Protein AF-A0A183JE15-F1 (afdb_monomer)

Foldseek 3Di:
DVVVVVCVVVVVVVVVVVVVVVVVVVVVVVVVVVVVVVVVCVVVVCVLVVVLCVVVVCQCVVDVPRDPDPVNSVVVSVVSVVVSVCVVVVVVVVVVVVVVVVVVVVVVVVVPDDDDDPVPDDDDDDPPDDDDDDQDFACPDPVDHTPDTD

Sequence (150 aa):
MNGIRVLKLYAWEPSFMREIGRIRDQEVKYLRKFTYLQSLSFLWHCTPFFVAISSFGVYILTSDKNILDAQKAFVSLSLFNILRFPLFMFPMIISNLAQCYVSIGRLTKFLAHTELDMESYSKEDTPGIAAVVERGVFGWDPDEEPTLTK

Secondary structure (DSSP, 8-state):
-THHHHHHHTT-HHHHHHHHHHHHHHHHHHHHHHHHHHHHTHHHHHHHHHHHHHHHHHHHHT-TT----HHHHHHHHHHHHHHHHHHHHHHHHHHHHHHHHHHHHHHHHHHTSPPP-TTSS-----TT-S---SS-EE-SSTTSPPSEE-

pLDDT: mean 88.16, std 6.75, range [51.62, 97.69]

Structure (mmCIF, N/CA/C/O backbone):
data_AF-A0A183JE15-F1
#
_entry.id   AF-A0A183JE15-F1
#
loop_
_atom_site.group_PDB
_atom_site.id
_atom_site.type_symbol
_atom_site.label_atom_id
_atom_site.label_alt_id
_atom_site.label_comp_id
_atom_site.label_asym_id
_atom_site.label_entity_id
_atom_site.label_seq_id
_atom_site.pdbx_PDB_ins_code
_atom_site.Cartn_x
_atom_site.Cartn_y
_atom_site.Cartn_z
_atom_site.occupancy
_atom_site.B_iso_or_equiv
_atom_site.auth_seq_id
_atom_site.auth_comp_id
_atom_site.auth_asym_id
_atom_site.auth_atom_id
_atom_site.pdbx_PDB_model_num
ATOM 1 N N . MET A 1 1 ? 9.977 15.188 -23.958 1.00 51.62 1 MET A N 1
ATOM 2 C CA . MET A 1 1 ? 9.728 16.537 -24.525 1.00 51.62 1 MET A CA 1
ATOM 3 C C . MET A 1 1 ? 9.653 16.575 -26.057 1.00 51.62 1 MET A C 1
ATOM 5 O O . MET A 1 1 ? 8.916 17.405 -26.565 1.00 51.62 1 MET A O 1
ATOM 9 N N . ASN A 1 2 ? 10.317 15.681 -26.808 1.00 72.88 2 ASN A N 1
ATOM 10 C CA . ASN A 1 2 ? 10.253 15.690 -28.285 1.00 72.88 2 ASN A CA 1
ATOM 11 C C . ASN A 1 2 ? 8.872 15.352 -28.888 1.00 72.88 2 ASN A C 1
ATOM 13 O O . ASN A 1 2 ? 8.546 15.850 -29.962 1.00 72.88 2 ASN A O 1
ATOM 17 N N . GLY A 1 3 ? 8.025 14.587 -28.190 1.00 80.44 3 GLY A N 1
ATOM 18 C CA . GLY A 1 3 ? 6.709 14.181 -28.707 1.00 80.44 3 GLY A CA 1
ATOM 19 C C . GLY A 1 3 ? 5.721 15.328 -28.967 1.00 80.44 3 GLY A C 1
ATOM 20 O O . GLY A 1 3 ? 4.889 15.216 -29.861 1.00 80.44 3 GLY A O 1
ATOM 21 N N . ILE A 1 4 ? 5.826 16.462 -28.257 1.00 84.75 4 ILE A N 1
ATOM 22 C CA . ILE A 1 4 ? 4.857 17.565 -28.401 1.00 84.75 4 ILE A CA 1
ATOM 23 C C . ILE A 1 4 ? 5.003 18.325 -29.725 1.00 84.75 4 ILE A C 1
ATOM 25 O O . ILE A 1 4 ? 4.015 18.812 -30.265 1.00 84.75 4 ILE A O 1
ATOM 29 N N . ARG A 1 5 ? 6.221 18.399 -30.283 1.00 83.81 5 ARG A N 1
ATOM 30 C CA . ARG A 1 5 ? 6.462 19.040 -31.587 1.00 83.81 5 ARG A CA 1
ATOM 31 C C . ARG A 1 5 ? 5.807 18.249 -32.717 1.00 83.81 5 ARG A C 1
ATOM 33 O O . ARG A 1 5 ? 5.169 18.843 -33.575 1.00 83.81 5 ARG A O 1
ATOM 40 N N . VAL A 1 6 ? 5.912 16.921 -32.664 1.00 85.69 6 VAL A N 1
ATOM 41 C CA . VAL A 1 6 ? 5.249 15.999 -33.600 1.00 85.69 6 VAL A CA 1
ATOM 42 C C . VAL A 1 6 ? 3.730 16.128 -33.483 1.00 85.69 6 VAL A C 1
ATOM 44 O O . VAL A 1 6 ? 3.052 16.293 -34.490 1.00 85.69 6 VAL A O 1
ATOM 47 N N . LEU A 1 7 ? 3.203 16.155 -32.255 1.00 86.44 7 LEU A N 1
ATOM 48 C CA . LEU A 1 7 ? 1.766 16.303 -32.005 1.00 86.44 7 LEU A CA 1
ATOM 49 C C . LEU A 1 7 ? 1.176 17.559 -32.663 1.00 86.44 7 LEU A C 1
ATOM 51 O O . LEU A 1 7 ? 0.108 17.492 -33.269 1.00 86.44 7 LEU A O 1
ATOM 55 N N . LYS A 1 8 ? 1.893 18.686 -32.548 1.00 86.88 8 LYS A N 1
ATOM 56 C CA . LYS A 1 8 ? 1.511 19.968 -33.152 1.00 86.88 8 LYS A CA 1
ATOM 57 C C . LYS A 1 8 ? 1.647 19.965 -34.669 1.00 86.88 8 LYS A C 1
ATOM 59 O O . LYS A 1 8 ? 0.757 20.463 -35.346 1.00 86.88 8 LYS A O 1
ATOM 64 N N . LEU A 1 9 ? 2.728 19.388 -35.199 1.00 88.06 9 LEU A N 1
ATOM 65 C CA . LEU A 1 9 ? 2.968 19.306 -36.644 1.00 88.06 9 LEU A CA 1
ATOM 66 C C . LEU A 1 9 ? 1.844 18.541 -37.363 1.00 88.06 9 LEU A C 1
ATOM 68 O O . LEU A 1 9 ? 1.429 18.937 -38.445 1.00 88.06 9 LEU A O 1
ATOM 72 N N . TYR A 1 10 ? 1.337 17.477 -36.735 1.00 87.00 10 TYR A N 1
ATOM 73 C CA . TYR A 1 10 ? 0.264 16.638 -37.277 1.00 87.00 10 TYR A CA 1
ATOM 74 C C . TYR A 1 10 ? -1.144 17.025 -36.790 1.00 87.00 10 TYR A C 1
ATOM 76 O O . TYR A 1 10 ? -2.105 16.326 -37.107 1.00 87.00 10 TYR A O 1
ATOM 84 N N . ALA A 1 11 ? -1.286 18.115 -36.019 1.00 87.31 11 ALA A N 1
ATOM 85 C CA . ALA A 1 11 ? -2.555 18.583 -35.444 1.00 87.31 11 ALA A CA 1
ATOM 86 C C . ALA A 1 11 ? -3.352 17.492 -34.687 1.00 87.31 11 ALA A C 1
ATOM 88 O O . ALA A 1 11 ? -4.583 17.488 -34.662 1.00 87.31 11 ALA A O 1
ATOM 89 N N . TRP A 1 12 ? -2.656 16.556 -34.034 1.00 92.62 12 TRP A N 1
ATOM 90 C CA . TRP A 1 12 ? -3.271 15.453 -33.278 1.00 92.62 12 TRP A CA 1
ATOM 91 C C . TRP A 1 12 ? -3.754 15.854 -31.877 1.00 92.62 12 TRP A C 1
ATOM 93 O O . TRP A 1 12 ? -4.280 15.019 -31.137 1.00 92.62 12 TRP A O 1
ATOM 103 N N . GLU A 1 13 ? -3.614 17.128 -31.508 1.00 90.56 13 GLU A N 1
ATOM 104 C CA . GLU A 1 13 ? -3.994 17.665 -30.198 1.00 90.56 13 GLU A CA 1
ATOM 105 C C . GLU A 1 13 ? -5.439 17.303 -29.794 1.00 90.56 13 GLU A C 1
ATOM 107 O O . GLU A 1 13 ? -5.616 16.819 -28.675 1.00 90.56 13 GLU A O 1
ATOM 112 N N . PRO A 1 14 ? -6.475 17.419 -30.657 1.00 91.88 14 PRO A N 1
ATOM 113 C CA . PRO A 1 14 ? -7.849 17.094 -30.265 1.00 91.88 14 PRO A CA 1
ATOM 114 C C . PRO A 1 14 ? -8.062 15.614 -29.928 1.00 91.88 14 PRO A C 1
ATOM 116 O O . PRO A 1 14 ? -8.790 15.288 -28.989 1.00 91.88 14 PRO A O 1
ATOM 119 N N . SER A 1 15 ? -7.412 14.710 -30.665 1.00 90.00 15 SER A N 1
ATOM 120 C CA . SER A 1 15 ? -7.503 13.266 -30.424 1.00 90.00 15 SER A CA 1
ATOM 121 C C . SER A 1 15 ? -6.839 12.883 -29.102 1.00 90.00 15 SER A C 1
ATOM 123 O O . SER A 1 15 ? -7.421 12.140 -28.314 1.00 90.00 15 SER A O 1
ATOM 125 N N . PHE A 1 16 ? -5.664 13.450 -28.813 1.00 90.25 16 PHE A N 1
ATOM 126 C CA . PHE A 1 16 ? -4.976 13.231 -27.539 1.00 90.25 16 PHE A CA 1
ATOM 127 C C . PHE A 1 16 ? -5.721 13.859 -26.359 1.00 90.25 16 PHE A C 1
ATOM 129 O O . PHE A 1 16 ? -5.830 13.229 -25.311 1.00 90.25 16 PHE A O 1
ATOM 136 N N . MET A 1 17 ? -6.293 15.056 -26.523 1.00 92.50 17 MET A N 1
ATOM 137 C CA . MET A 1 17 ? -7.128 15.678 -25.489 1.00 92.50 17 MET A CA 1
ATOM 138 C C . MET A 1 17 ? -8.345 14.815 -25.148 1.00 92.50 17 MET A C 1
ATOM 140 O O . MET A 1 17 ? -8.680 14.675 -23.973 1.00 92.50 17 MET A O 1
ATOM 144 N N . ARG A 1 18 ? -8.978 14.189 -26.148 1.00 95.00 18 ARG A N 1
ATOM 145 C CA . ARG A 1 18 ? -10.096 13.263 -25.923 1.00 95.00 18 ARG A CA 1
ATOM 146 C C . ARG A 1 18 ? -9.668 12.039 -25.118 1.00 95.00 18 ARG A C 1
ATOM 148 O O . ARG A 1 18 ? -10.368 11.653 -24.186 1.00 95.00 18 ARG A O 1
ATOM 155 N N . GLU A 1 19 ? -8.524 11.451 -25.451 1.00 94.00 19 GLU A N 1
ATOM 156 C CA . GLU A 1 19 ? -8.022 10.265 -24.753 1.00 94.00 19 GLU A CA 1
ATOM 157 C C . GLU A 1 19 ? -7.598 10.580 -23.312 1.00 94.00 19 GLU A C 1
ATOM 159 O O . GLU A 1 19 ? -7.959 9.860 -22.381 1.00 94.00 19 GLU A O 1
ATOM 164 N N . ILE A 1 20 ? -6.926 11.715 -23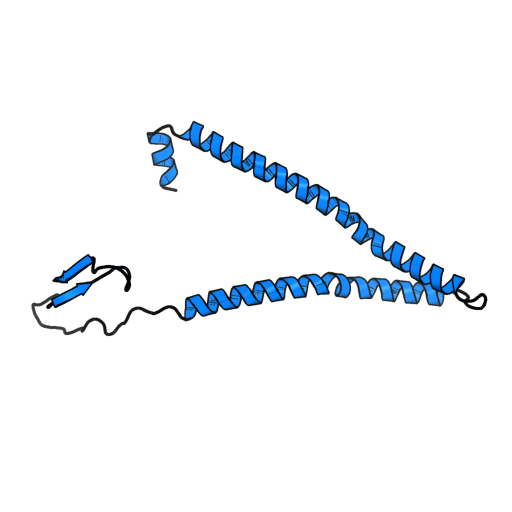.097 1.00 95.38 20 ILE A N 1
ATOM 165 C CA . ILE A 1 20 ? -6.605 12.216 -21.755 1.00 95.38 20 ILE A CA 1
ATOM 166 C C . ILE A 1 20 ? -7.891 12.475 -20.961 1.00 95.38 20 ILE A C 1
ATOM 168 O O . ILE A 1 20 ? -7.974 12.079 -19.801 1.00 95.38 20 ILE A O 1
ATOM 172 N N . GLY A 1 21 ? -8.908 13.087 -21.577 1.00 96.94 21 GLY A N 1
ATOM 173 C CA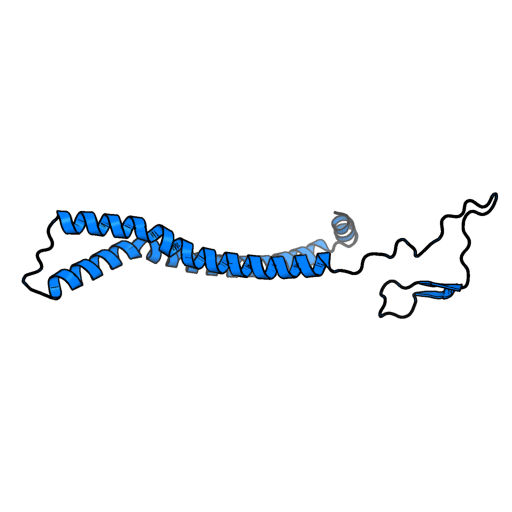 . GLY A 1 21 ? -10.215 13.306 -20.953 1.00 96.94 21 GLY A CA 1
ATOM 174 C C . GLY A 1 21 ? -10.880 11.998 -20.519 1.00 96.94 21 GLY A C 1
ATOM 175 O O . GLY A 1 21 ? -11.324 11.879 -19.379 1.00 96.94 21 GLY A O 1
ATOM 176 N N . ARG A 1 22 ? -10.847 10.969 -21.373 1.00 96.12 22 ARG A N 1
ATOM 177 C CA . ARG A 1 22 ? -11.364 9.630 -21.052 1.00 96.12 22 ARG A CA 1
ATOM 178 C C . ARG A 1 22 ? -10.665 9.021 -19.832 1.00 96.12 22 ARG A C 1
ATOM 180 O O . ARG A 1 22 ? -11.329 8.452 -18.965 1.00 96.12 22 ARG A O 1
ATOM 187 N N . ILE A 1 23 ? -9.338 9.132 -19.760 1.00 96.38 23 ILE A N 1
ATOM 188 C CA . ILE A 1 23 ? -8.545 8.650 -18.619 1.00 96.38 23 ILE A CA 1
ATOM 189 C C . ILE A 1 23 ? -8.875 9.464 -17.359 1.00 96.38 23 ILE A C 1
ATOM 191 O O . ILE A 1 23 ? -9.096 8.882 -16.298 1.00 96.38 23 ILE A O 1
ATOM 195 N N . ARG A 1 24 ? -8.993 10.791 -17.480 1.00 97.12 24 ARG A N 1
ATOM 196 C CA . ARG A 1 24 ? -9.350 11.705 -16.385 1.00 97.12 24 ARG A CA 1
ATOM 197 C C . ARG A 1 24 ? -10.713 11.368 -15.782 1.00 97.12 24 ARG A C 1
ATOM 199 O O . ARG A 1 24 ? -10.848 11.310 -14.563 1.00 97.12 24 ARG A O 1
ATOM 206 N N . ASP A 1 25 ? -11.711 11.084 -16.611 1.00 97.19 25 ASP A N 1
ATOM 207 C CA . ASP A 1 25 ? -13.044 10.702 -16.139 1.00 97.19 25 ASP A CA 1
ATOM 208 C C . ASP A 1 25 ? -13.021 9.380 -15.361 1.00 97.19 25 ASP A C 1
ATOM 210 O O . ASP A 1 25 ? -13.750 9.209 -14.380 1.00 97.19 25 ASP A O 1
ATOM 214 N N . GLN A 1 26 ? -12.179 8.430 -15.778 1.00 96.75 26 GLN A N 1
ATOM 215 C CA . GLN A 1 26 ? -11.966 7.188 -15.034 1.00 96.75 26 GLN A CA 1
ATOM 216 C C . GLN A 1 26 ? -11.260 7.460 -13.704 1.00 96.75 26 GLN A C 1
ATOM 218 O O . GLN A 1 26 ? -11.723 6.990 -12.666 1.00 96.75 26 GLN A O 1
ATOM 223 N N . GLU A 1 27 ? -10.202 8.268 -13.715 1.00 96.44 27 GLU A N 1
ATOM 224 C CA . GLU A 1 27 ? -9.467 8.687 -12.521 1.00 96.44 27 GLU A CA 1
ATOM 225 C C . GLU A 1 27 ? -10.405 9.319 -11.482 1.00 96.44 27 GLU A C 1
ATOM 227 O O . GLU A 1 27 ? -10.437 8.880 -10.334 1.00 96.44 27 GLU A O 1
ATOM 232 N N . VAL A 1 28 ? -11.249 10.275 -11.890 1.00 97.31 28 VAL A N 1
ATOM 233 C CA . VAL A 1 28 ? -12.215 10.946 -11.003 1.00 97.31 28 VAL A CA 1
ATOM 234 C C . VAL A 1 28 ? -13.226 9.956 -10.420 1.00 97.31 28 VAL A C 1
ATOM 236 O O . VAL A 1 28 ? -13.566 10.049 -9.239 1.00 97.31 28 VAL A O 1
ATOM 239 N N . LYS A 1 29 ? -13.687 8.967 -11.198 1.00 96.50 29 LYS A N 1
ATOM 240 C CA . LYS A 1 29 ? -14.566 7.901 -10.682 1.00 96.50 29 LYS A CA 1
ATOM 241 C C . LYS A 1 29 ? -13.877 7.083 -9.588 1.00 96.50 29 LYS A C 1
ATOM 243 O O . LYS A 1 29 ? -14.510 6.791 -8.571 1.00 96.50 29 LYS A O 1
ATOM 248 N N . TYR A 1 30 ? -12.607 6.720 -9.771 1.00 96.06 30 TYR A N 1
ATOM 249 C CA . TYR A 1 30 ? -11.838 5.993 -8.757 1.00 96.06 30 TYR A CA 1
ATOM 250 C C . TYR A 1 30 ? -11.548 6.852 -7.527 1.00 96.06 30 TYR A C 1
ATOM 252 O O . TYR A 1 30 ? -11.788 6.392 -6.413 1.00 96.06 30 TYR A O 1
ATOM 260 N N . LEU A 1 31 ? -11.132 8.106 -7.713 1.00 96.00 31 LEU A N 1
ATOM 261 C CA . LEU A 1 31 ? -10.931 9.078 -6.636 1.00 96.00 31 LEU A CA 1
ATOM 262 C C . LEU A 1 31 ? -12.198 9.249 -5.803 1.00 96.00 31 LEU A C 1
ATOM 264 O O . LEU A 1 31 ? -12.141 9.171 -4.582 1.00 96.00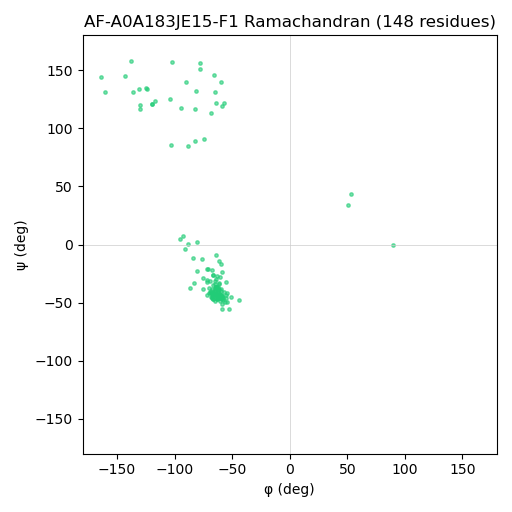 31 LEU A O 1
ATOM 268 N N . ARG A 1 32 ? -13.363 9.388 -6.443 1.00 95.38 32 ARG A N 1
ATOM 269 C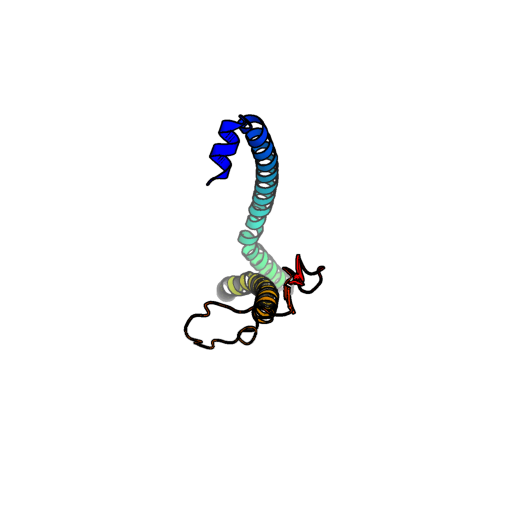 CA . ARG A 1 32 ? -14.638 9.522 -5.733 1.00 95.38 32 ARG A CA 1
ATOM 270 C C . ARG A 1 32 ? -14.960 8.281 -4.898 1.00 95.38 32 ARG A C 1
ATOM 272 O O . ARG A 1 32 ? -15.365 8.415 -3.746 1.00 95.38 32 ARG A O 1
ATOM 279 N N . LYS A 1 33 ? -14.755 7.076 -5.444 1.00 94.06 33 LYS A N 1
ATOM 280 C CA . LYS A 1 33 ? -14.898 5.820 -4.682 1.00 94.06 33 LYS A CA 1
ATOM 281 C C . LYS A 1 33 ? -13.925 5.763 -3.504 1.00 94.06 33 LYS A C 1
ATOM 283 O O . LYS A 1 33 ? -14.332 5.404 -2.405 1.00 94.06 33 LYS A O 1
ATOM 288 N N . PHE A 1 34 ? -12.671 6.150 -3.721 1.00 93.00 34 PHE A N 1
ATOM 289 C CA . PHE A 1 34 ? -11.664 6.225 -2.669 1.00 93.00 34 PHE A CA 1
ATOM 290 C C . PHE A 1 34 ? -12.075 7.202 -1.564 1.00 93.00 34 PHE A C 1
ATOM 292 O O . PHE A 1 34 ? -12.007 6.845 -0.394 1.00 93.00 34 PHE A O 1
ATOM 299 N N . THR A 1 35 ? -12.583 8.387 -1.909 1.00 92.88 35 THR A N 1
ATOM 300 C CA . THR A 1 35 ? -13.095 9.353 -0.929 1.00 92.88 35 THR A CA 1
ATOM 301 C C . THR A 1 35 ? -14.252 8.774 -0.118 1.00 92.88 35 THR A C 1
ATOM 303 O O . THR A 1 35 ? -14.243 8.913 1.099 1.00 92.88 35 THR A O 1
ATOM 306 N N . TYR A 1 36 ? -15.204 8.071 -0.746 1.00 93.81 36 TYR A N 1
ATOM 307 C CA . TYR A 1 36 ? -16.283 7.398 -0.010 1.00 93.81 36 TYR A CA 1
ATOM 308 C C . TYR A 1 36 ? -15.753 6.347 0.975 1.00 93.81 36 TYR A C 1
ATOM 310 O O . TYR A 1 36 ? -16.212 6.290 2.115 1.00 93.81 36 TYR A O 1
ATOM 318 N N . LEU A 1 37 ? -14.762 5.547 0.569 1.00 90.81 37 LEU A N 1
ATOM 319 C CA . LEU A 1 37 ? -14.109 4.586 1.463 1.00 90.81 37 LEU A CA 1
ATOM 320 C C . LEU A 1 37 ? -13.350 5.288 2.597 1.00 90.81 37 LEU A C 1
ATOM 322 O O . LEU A 1 37 ? -13.422 4.851 3.739 1.00 90.81 37 LEU A O 1
ATOM 326 N N . GLN A 1 38 ? -12.677 6.405 2.315 1.00 88.44 38 GLN A N 1
ATOM 327 C CA . GLN A 1 38 ? -12.009 7.214 3.337 1.00 88.44 38 GLN A CA 1
ATOM 328 C C . GLN A 1 38 ? -12.993 7.840 4.326 1.00 88.44 38 GLN A C 1
ATOM 330 O O . GLN A 1 38 ? -12.685 7.934 5.509 1.00 88.44 38 GLN A O 1
ATOM 335 N N . SER A 1 39 ? -14.195 8.224 3.891 1.00 89.81 39 SER A N 1
ATOM 336 C CA . SER A 1 39 ? -15.235 8.690 4.813 1.00 89.81 39 SER A CA 1
ATOM 337 C C . SER A 1 39 ? -15.638 7.606 5.819 1.00 89.81 39 SER A C 1
ATOM 339 O O . SER A 1 39 ? -15.908 7.924 6.975 1.00 89.81 39 SER A O 1
ATOM 341 N N . LEU A 1 40 ? -15.613 6.325 5.430 1.00 86.56 40 LEU A N 1
ATOM 342 C CA . LEU A 1 40 ? -15.868 5.207 6.346 1.00 86.56 40 LEU A CA 1
ATOM 343 C C . LEU A 1 40 ? -14.776 5.064 7.419 1.00 86.56 40 LEU A C 1
ATOM 345 O O . LEU A 1 40 ? -15.065 4.612 8.527 1.00 86.56 40 LEU A O 1
ATOM 349 N N . SER A 1 41 ? -13.549 5.520 7.147 1.00 83.31 41 SER A N 1
ATOM 350 C CA . SER A 1 41 ? -12.460 5.560 8.133 1.00 83.31 41 SER A CA 1
ATOM 351 C C . SER A 1 41 ? -12.794 6.417 9.360 1.00 83.31 41 SER A C 1
ATOM 353 O O . SER A 1 41 ? -12.166 6.243 10.402 1.00 83.31 41 SER A O 1
ATOM 355 N N . PHE A 1 42 ? -13.815 7.284 9.304 1.00 82.88 42 PHE A N 1
ATOM 356 C CA . PHE A 1 42 ? -14.334 7.979 10.487 1.00 82.88 42 PHE A CA 1
ATOM 357 C C . PHE A 1 42 ? -14.756 7.010 11.605 1.00 82.88 42 PHE A C 1
ATOM 359 O O . PHE A 1 42 ? -14.548 7.295 12.785 1.00 82.88 42 PHE A O 1
ATOM 366 N N . LEU A 1 43 ? -15.245 5.815 11.255 1.00 84.75 43 LEU A N 1
ATOM 367 C CA . LEU A 1 43 ? -15.562 4.766 12.230 1.00 84.75 43 LEU A CA 1
ATOM 368 C C . LEU A 1 43 ? -14.335 4.329 13.042 1.00 84.75 43 LEU A C 1
ATOM 370 O O . LEU A 1 43 ? -14.462 3.939 14.205 1.00 84.75 43 LEU A O 1
ATOM 374 N N . TRP A 1 44 ? -13.134 4.450 12.474 1.00 81.31 44 TRP A N 1
ATOM 375 C CA . TRP A 1 44 ? -11.889 4.169 13.182 1.00 81.31 44 TRP A CA 1
ATOM 376 C C . TRP A 1 44 ? -11.629 5.177 14.309 1.00 81.31 44 TRP A C 1
ATOM 378 O O . TRP A 1 44 ? -11.173 4.803 15.388 1.00 81.31 44 TRP A O 1
ATOM 388 N N . HIS A 1 45 ? -12.006 6.445 14.115 1.00 80.88 45 HIS A N 1
ATOM 389 C CA . HIS A 1 45 ? -11.945 7.462 15.169 1.00 80.88 45 HIS A CA 1
ATOM 390 C C . HIS A 1 45 ? -12.970 7.207 16.284 1.00 80.88 45 HIS A C 1
ATOM 392 O O . HIS A 1 45 ? -12.691 7.496 17.448 1.00 80.88 45 HIS A O 1
ATOM 398 N N . CYS A 1 46 ? -14.125 6.619 15.957 1.00 85.31 46 CYS A N 1
ATOM 399 C CA . CYS A 1 46 ? -15.149 6.248 16.939 1.00 85.31 46 CYS A CA 1
ATOM 400 C C . CYS A 1 46 ? -14.858 4.922 17.664 1.00 85.31 46 CYS A C 1
ATOM 402 O O . CYS A 1 46 ? -15.344 4.714 18.774 1.00 85.31 46 CYS A O 1
ATOM 404 N N . THR A 1 47 ? -14.055 4.036 17.069 1.00 85.50 47 THR A N 1
ATOM 405 C CA . THR A 1 47 ? -13.696 2.708 17.603 1.00 85.50 47 THR A CA 1
ATOM 406 C C . THR A 1 47 ? -13.347 2.701 19.096 1.00 85.50 47 THR A C 1
ATOM 408 O O . THR A 1 47 ? -13.912 1.885 19.819 1.00 85.50 47 THR A O 1
ATOM 411 N N . PRO A 1 48 ? -12.494 3.593 19.631 1.00 82.31 48 PRO A N 1
ATOM 412 C CA . PRO A 1 48 ? -12.186 3.561 21.058 1.00 82.31 48 PRO A CA 1
ATOM 413 C C . PRO A 1 48 ? -13.353 3.843 21.996 1.00 82.31 48 PRO A C 1
ATOM 415 O O . PRO A 1 48 ? -13.359 3.32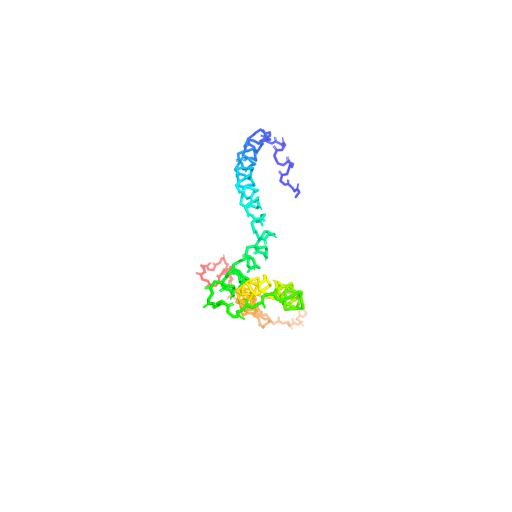7 23.111 1.00 82.31 48 PRO A O 1
ATOM 418 N N . PHE A 1 49 ? -14.327 4.643 21.563 1.00 85.44 49 PHE A N 1
ATOM 419 C CA . PHE A 1 49 ? -15.541 4.861 22.339 1.00 85.44 49 PHE A CA 1
ATOM 420 C C . PHE A 1 49 ? -16.357 3.573 22.398 1.00 85.44 49 PHE A C 1
ATOM 422 O O . PHE A 1 49 ? -16.759 3.160 23.481 1.00 85.44 49 PHE A O 1
ATOM 429 N N . PHE A 1 50 ? -16.515 2.887 21.262 1.00 89.19 50 PHE A N 1
ATOM 430 C CA . PHE A 1 50 ? -17.192 1.592 21.214 1.00 89.19 50 PHE A CA 1
ATOM 431 C C . PHE A 1 50 ? -16.487 0.536 22.067 1.00 89.19 50 PHE A C 1
ATOM 433 O O . PHE A 1 50 ? -17.152 -0.147 22.838 1.00 89.19 50 PHE A O 1
ATOM 440 N N . VAL A 1 51 ? -15.154 0.451 21.998 1.00 89.31 51 VAL A N 1
ATOM 441 C CA . VAL A 1 51 ? -14.350 -0.480 22.809 1.00 89.31 51 VAL A CA 1
ATOM 442 C C . VAL A 1 51 ? -14.492 -0.191 24.306 1.00 89.31 51 VAL A C 1
ATOM 444 O O . VAL A 1 51 ? -14.613 -1.122 25.103 1.00 89.31 51 VAL A O 1
ATOM 447 N N . ALA A 1 52 ? -14.498 1.083 24.709 1.00 88.62 52 ALA A N 1
ATOM 448 C CA . ALA A 1 52 ? -14.687 1.458 26.107 1.00 88.62 52 ALA A CA 1
ATOM 449 C C . ALA A 1 52 ? -16.104 1.114 26.594 1.00 88.62 52 ALA A C 1
ATOM 451 O O . ALA A 1 52 ? -16.250 0.486 27.641 1.00 88.62 52 ALA A O 1
ATOM 452 N N . ILE A 1 53 ? -17.135 1.456 25.811 1.00 90.56 53 ILE A N 1
ATOM 453 C CA . ILE A 1 53 ? -18.539 1.153 26.124 1.00 90.56 53 ILE A CA 1
ATOM 454 C C . ILE A 1 53 ? -18.752 -0.359 26.230 1.00 90.56 53 ILE A C 1
ATOM 456 O O . ILE A 1 53 ? -19.359 -0.815 27.194 1.00 90.56 53 ILE A O 1
ATOM 460 N N . SER A 1 54 ? -18.227 -1.149 25.288 1.00 92.50 54 SER A N 1
ATOM 461 C CA . SER A 1 54 ? -18.368 -2.606 25.323 1.00 92.50 54 SER A CA 1
ATOM 462 C C . SER A 1 54 ? -17.626 -3.219 26.508 1.00 92.50 54 SER A C 1
ATOM 464 O O . SER A 1 54 ? -18.182 -4.063 27.203 1.00 92.50 54 SER A O 1
ATOM 466 N N . SER A 1 55 ? -16.392 -2.782 26.780 1.00 90.50 55 SER A N 1
ATOM 467 C CA . SER A 1 55 ? -15.578 -3.334 27.871 1.00 90.50 55 SER A CA 1
ATOM 468 C C . SER A 1 55 ? -16.179 -3.019 29.238 1.00 90.50 55 SER A C 1
ATOM 470 O O . SER A 1 55 ? -16.325 -3.914 30.068 1.00 90.50 55 SER A O 1
ATOM 472 N N . PHE A 1 56 ? -16.572 -1.765 29.472 1.00 90.69 56 PHE A N 1
ATOM 473 C CA . PHE A 1 56 ? -17.217 -1.376 30.726 1.00 90.69 56 PHE A CA 1
ATOM 474 C C . PHE A 1 56 ? -18.627 -1.957 30.849 1.00 90.69 56 PHE A C 1
ATOM 476 O O . PHE A 1 56 ? -19.001 -2.398 31.933 1.00 90.69 56 PHE A O 1
ATOM 483 N N . GLY A 1 57 ? -19.378 -2.031 29.747 1.00 90.56 57 GLY A N 1
ATOM 484 C CA . GLY A 1 57 ? -20.692 -2.667 29.711 1.00 90.56 57 GLY A CA 1
ATOM 485 C C . GLY A 1 57 ? -20.624 -4.137 30.122 1.00 90.56 57 GLY A C 1
ATOM 486 O O . GLY A 1 57 ? -21.325 -4.548 31.041 1.00 90.56 57 GLY A O 1
ATOM 487 N N . VAL A 1 58 ? -19.721 -4.917 29.520 1.00 91.88 58 VAL A N 1
ATOM 488 C CA . VAL A 1 58 ? -19.508 -6.325 29.897 1.00 91.88 58 VAL A CA 1
ATOM 489 C C . VAL A 1 58 ? -19.022 -6.447 31.344 1.00 91.88 58 VAL A C 1
ATOM 491 O O . VAL A 1 58 ? -19.496 -7.320 32.070 1.00 91.88 58 VAL A O 1
ATOM 494 N N . TYR A 1 59 ? -18.122 -5.566 31.795 1.00 88.75 59 TYR A N 1
ATOM 495 C CA . TYR A 1 59 ? -17.605 -5.584 33.168 1.00 88.75 59 TYR A CA 1
ATOM 496 C C . TYR A 1 59 ? -18.717 -5.441 34.217 1.00 88.75 59 TYR A C 1
ATOM 498 O O . TYR A 1 59 ? -18.739 -6.209 35.180 1.00 88.75 59 TYR A O 1
ATOM 506 N N . ILE A 1 60 ? -19.650 -4.507 34.005 1.00 88.88 60 ILE A N 1
ATOM 507 C CA . ILE A 1 60 ? -20.781 -4.263 34.911 1.00 88.88 60 ILE A CA 1
ATOM 508 C C . ILE A 1 60 ? -21.810 -5.400 34.822 1.00 88.88 60 ILE A C 1
ATOM 510 O O . ILE A 1 60 ? -22.273 -5.883 35.848 1.00 88.88 60 ILE A O 1
ATOM 514 N N . LEU A 1 61 ? -22.140 -5.869 33.613 1.00 89.12 61 LEU A N 1
ATOM 515 C CA . LEU A 1 61 ? -23.187 -6.881 33.407 1.00 89.12 61 LEU A CA 1
ATOM 516 C C . LEU A 1 61 ? -22.798 -8.294 33.871 1.00 89.12 61 LEU A C 1
ATOM 518 O O . LEU A 1 61 ? -23.673 -9.126 34.087 1.00 89.12 61 LEU A O 1
ATOM 522 N N . THR A 1 62 ? -21.503 -8.595 34.006 1.00 89.62 62 THR A N 1
ATOM 523 C CA . THR A 1 62 ? -21.035 -9.951 34.354 1.00 89.62 62 THR A CA 1
ATOM 524 C C . THR A 1 62 ? -21.244 -10.298 35.833 1.00 89.62 62 THR A C 1
ATOM 526 O O . THR A 1 62 ? -21.374 -11.472 36.172 1.00 89.62 62 THR A O 1
ATOM 529 N N . SER A 1 63 ? -21.240 -9.318 36.740 1.00 83.38 63 SER A N 1
ATOM 530 C CA . SER A 1 63 ? -21.430 -9.571 38.172 1.00 83.38 63 SER A CA 1
ATOM 531 C C . SER A 1 63 ? -21.863 -8.308 38.899 1.00 83.38 63 SER A C 1
ATOM 533 O O . SER A 1 63 ? -21.180 -7.290 38.812 1.00 83.38 63 SER A O 1
ATOM 535 N N . ASP A 1 64 ? -22.912 -8.404 39.718 1.00 77.88 64 ASP A N 1
ATOM 536 C CA . ASP A 1 64 ? -23.419 -7.289 40.535 1.00 77.88 64 ASP A CA 1
ATOM 537 C C . ASP A 1 64 ? -22.388 -6.753 41.549 1.00 77.88 64 ASP A C 1
ATOM 539 O O . ASP A 1 64 ? -22.543 -5.668 42.105 1.00 77.88 64 ASP A O 1
ATOM 543 N N . LYS A 1 65 ? -21.300 -7.499 41.794 1.00 78.56 65 LYS A N 1
ATOM 544 C CA . LYS A 1 65 ? -20.182 -7.078 42.656 1.00 78.56 65 LYS A CA 1
ATOM 545 C C . LYS A 1 65 ? -19.145 -6.212 41.930 1.00 78.56 65 LYS A C 1
ATOM 547 O O . LYS A 1 65 ? -18.261 -5.647 42.578 1.00 78.56 65 LYS A O 1
ATOM 552 N N . ASN A 1 66 ? -19.209 -6.114 40.603 1.00 80.88 66 ASN A N 1
ATOM 553 C CA . ASN A 1 66 ? -18.250 -5.356 39.809 1.00 80.88 66 ASN A CA 1
ATOM 554 C C . ASN A 1 66 ? -18.604 -3.868 39.804 1.00 80.88 66 ASN A C 1
ATOM 556 O O . ASN A 1 66 ? -19.290 -3.365 38.918 1.00 80.88 66 ASN A O 1
ATOM 560 N N . ILE A 1 67 ? -18.077 -3.140 40.786 1.00 82.62 67 ILE A N 1
ATOM 561 C CA . ILE A 1 67 ? -18.206 -1.684 40.835 1.00 82.62 67 ILE A CA 1
ATOM 562 C C . ILE A 1 67 ? -17.138 -1.063 39.928 1.00 82.62 67 ILE A C 1
ATOM 564 O O . ILE A 1 67 ? -15.924 -1.215 40.155 1.00 82.62 67 ILE A O 1
ATOM 568 N N . LEU A 1 68 ? -17.608 -0.371 38.887 1.00 83.25 68 LEU A N 1
ATOM 569 C CA . LEU A 1 68 ? -16.783 0.468 38.027 1.00 83.25 68 LEU A CA 1
ATOM 570 C C . LEU A 1 68 ? -16.434 1.756 38.779 1.00 83.25 68 LEU A C 1
ATOM 572 O O . LEU A 1 68 ? -17.163 2.741 38.738 1.00 83.25 68 LEU A O 1
ATOM 576 N N . ASP A 1 69 ? -15.313 1.717 39.488 1.00 88.25 69 ASP A N 1
ATOM 577 C CA . ASP A 1 69 ? -14.753 2.891 40.149 1.00 88.25 69 ASP A CA 1
ATOM 578 C C . ASP A 1 69 ? -14.035 3.806 39.140 1.00 88.25 69 ASP A C 1
ATOM 580 O O . ASP A 1 69 ? -13.476 3.338 38.138 1.00 88.25 69 ASP A O 1
ATOM 584 N N . ALA A 1 70 ? -14.007 5.107 39.427 1.00 88.88 70 ALA A N 1
ATOM 585 C CA . ALA A 1 70 ? -13.370 6.124 38.600 1.00 88.88 70 ALA A CA 1
ATOM 586 C C . ALA A 1 70 ? -11.900 5.775 38.323 1.00 88.88 70 ALA A C 1
ATOM 588 O O . ALA A 1 70 ? -11.452 5.860 37.180 1.00 88.88 70 ALA A O 1
ATOM 589 N N . GLN A 1 71 ? -11.168 5.285 39.332 1.00 91.06 71 GLN A N 1
ATOM 590 C CA . GLN A 1 71 ? -9.778 4.855 39.167 1.00 91.06 71 GLN A CA 1
ATOM 591 C C . GLN A 1 71 ? -9.638 3.762 38.095 1.00 91.06 71 GLN A C 1
ATOM 593 O O . GLN A 1 71 ? -8.799 3.874 37.201 1.00 91.06 71 GLN A O 1
ATOM 598 N N . LYS A 1 72 ? -10.481 2.720 38.138 1.00 87.19 72 LYS A N 1
ATOM 599 C CA . LYS A 1 72 ? -10.446 1.622 37.157 1.00 87.19 72 LYS A CA 1
ATOM 600 C C . LYS A 1 72 ? -10.797 2.117 35.755 1.00 87.19 72 LYS A C 1
ATOM 602 O O . LYS A 1 72 ? -10.156 1.703 34.788 1.00 87.19 72 LYS A O 1
ATOM 607 N N . ALA A 1 73 ? -11.779 3.013 35.641 1.00 89.50 73 ALA A N 1
ATOM 608 C CA . ALA A 1 73 ? -12.200 3.580 34.365 1.00 89.50 73 ALA A CA 1
ATOM 609 C C . ALA A 1 73 ? -11.091 4.430 33.719 1.00 89.50 73 ALA A C 1
ATOM 611 O O . ALA A 1 73 ? -10.752 4.210 32.555 1.00 89.50 73 ALA A O 1
ATOM 612 N N . PHE A 1 74 ? -10.467 5.340 34.476 1.00 90.75 74 PHE A N 1
ATOM 613 C CA . PHE A 1 74 ? -9.392 6.200 33.968 1.00 90.75 74 PHE A CA 1
ATOM 614 C C . PHE A 1 74 ? -8.133 5.412 33.587 1.00 90.75 74 PHE A C 1
ATOM 616 O O . PHE A 1 74 ? -7.550 5.659 32.525 1.00 90.75 74 PHE A O 1
ATOM 623 N N . VAL A 1 75 ? -7.731 4.430 34.402 1.00 91.81 75 VAL A N 1
ATOM 624 C CA . VAL A 1 75 ? -6.582 3.563 34.090 1.00 91.81 75 VAL A CA 1
ATOM 625 C C . VAL A 1 75 ? -6.850 2.743 32.826 1.00 91.81 75 VAL A C 1
ATOM 627 O O . VAL A 1 75 ? -6.019 2.728 31.918 1.00 91.81 75 VAL A O 1
ATOM 630 N N . SER A 1 76 ? -8.029 2.126 32.708 1.00 91.31 76 SER A N 1
ATOM 631 C CA . SER A 1 76 ? -8.395 1.329 31.526 1.00 91.31 76 SER A CA 1
ATOM 632 C C . SER A 1 76 ? -8.453 2.176 30.253 1.00 91.31 76 SER A C 1
ATOM 634 O O . SER A 1 76 ? -7.931 1.774 29.215 1.00 91.31 76 SER A O 1
ATOM 636 N N . LEU A 1 77 ? -9.022 3.384 30.328 1.00 89.81 77 LEU A N 1
ATOM 637 C CA . LEU A 1 77 ? -9.070 4.308 29.193 1.00 89.81 77 LEU A CA 1
ATOM 638 C C . LEU A 1 77 ? -7.663 4.723 28.736 1.00 89.81 77 LEU A C 1
ATOM 640 O O . LEU A 1 77 ? -7.401 4.815 27.535 1.00 89.81 77 LEU A O 1
ATOM 644 N N . SER A 1 78 ? -6.748 4.925 29.686 1.00 91.31 78 SER A N 1
ATOM 645 C CA . SER A 1 78 ? -5.342 5.235 29.405 1.00 91.31 78 SER A CA 1
ATOM 646 C C . SER A 1 78 ? -4.645 4.077 28.686 1.00 91.31 78 SER A C 1
A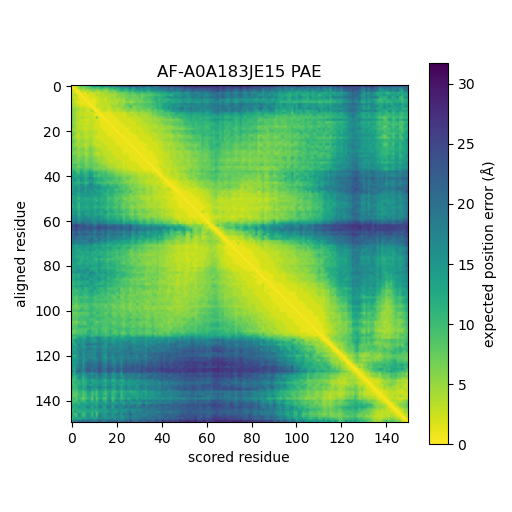TOM 648 O O . SER A 1 78 ? -3.971 4.294 27.679 1.00 91.31 78 SER A O 1
ATOM 650 N N . LEU A 1 79 ? -4.875 2.836 29.127 1.00 90.19 79 LEU A N 1
ATOM 651 C CA . LEU A 1 79 ? -4.359 1.638 28.458 1.00 90.19 79 LEU A CA 1
ATOM 652 C C . LEU A 1 79 ? -4.922 1.488 27.038 1.00 90.19 79 LEU A C 1
ATOM 654 O O . LEU A 1 79 ? -4.162 1.251 26.098 1.00 90.19 79 LEU A O 1
ATOM 658 N N . PHE A 1 80 ? -6.227 1.702 26.846 1.00 89.56 80 PHE A N 1
ATOM 659 C CA . PHE A 1 80 ? -6.837 1.682 25.515 1.00 89.56 80 PHE A CA 1
ATOM 660 C C . PHE A 1 80 ? -6.276 2.770 24.593 1.00 89.56 80 PHE A C 1
ATOM 662 O O . PHE A 1 80 ? -6.116 2.522 23.400 1.00 89.56 80 PHE A O 1
ATOM 669 N N . ASN A 1 81 ? -5.959 3.963 25.109 1.00 87.56 81 ASN A N 1
ATOM 670 C CA . ASN A 1 81 ? -5.307 5.020 24.328 1.00 87.56 81 ASN A CA 1
ATOM 671 C C . ASN A 1 81 ? -3.922 4.582 23.825 1.00 87.56 81 ASN A C 1
ATOM 673 O O . ASN A 1 81 ? -3.629 4.757 22.644 1.00 87.56 81 ASN A O 1
ATOM 677 N N . ILE A 1 82 ? -3.097 3.986 24.693 1.00 90.75 82 ILE A N 1
ATOM 678 C CA . ILE A 1 82 ? -1.737 3.545 24.342 1.00 90.75 82 ILE A CA 1
ATOM 679 C C . ILE A 1 82 ? -1.777 2.385 23.338 1.00 90.75 82 ILE A C 1
ATOM 681 O O . ILE A 1 82 ? -0.987 2.360 22.397 1.00 90.75 82 ILE A O 1
ATOM 685 N N . LEU A 1 83 ? -2.727 1.454 23.483 1.00 88.38 83 LEU A N 1
ATOM 686 C CA . LEU A 1 83 ? -2.838 0.270 22.625 1.00 88.38 83 LEU A CA 1
ATOM 687 C C . LEU A 1 83 ? -3.303 0.584 21.188 1.00 88.38 83 LEU A C 1
ATOM 689 O O . LEU A 1 83 ? -3.043 -0.194 20.271 1.00 88.38 83 LEU A O 1
ATOM 693 N N . ARG A 1 84 ? -3.950 1.732 20.946 1.00 85.44 84 ARG A N 1
ATOM 694 C CA . ARG A 1 84 ? -4.407 2.114 19.593 1.00 85.44 84 ARG A CA 1
ATOM 695 C C . ARG A 1 84 ? -3.277 2.212 18.586 1.00 85.44 84 ARG A C 1
ATOM 697 O O . ARG A 1 84 ? -3.431 1.751 17.459 1.00 85.44 84 ARG A O 1
ATOM 704 N N . PHE A 1 85 ? -2.170 2.835 18.982 1.00 86.81 85 PHE A N 1
ATOM 705 C CA . PHE A 1 85 ? -1.036 3.045 18.092 1.00 86.81 85 PHE A CA 1
ATOM 706 C C . PHE A 1 85 ? -0.469 1.719 17.553 1.00 86.81 85 PHE A C 1
ATOM 708 O O . PHE A 1 85 ? -0.457 1.551 16.332 1.00 86.81 85 PHE A O 1
ATOM 715 N N . PRO A 1 86 ? -0.077 0.740 18.396 1.00 89.06 86 PRO A N 1
ATOM 716 C CA . PRO A 1 86 ? 0.423 -0.536 17.901 1.00 89.06 86 PRO A CA 1
ATOM 717 C C . PRO A 1 86 ? -0.636 -1.324 17.119 1.00 89.06 86 PRO A C 1
ATOM 719 O O . PRO A 1 86 ? -0.287 -1.913 16.101 1.00 89.06 86 PRO A O 1
ATOM 722 N N . LEU A 1 87 ? -1.921 -1.288 17.505 1.00 88.94 87 LEU A N 1
ATOM 723 C CA . LEU A 1 87 ? -2.989 -1.956 16.744 1.00 88.94 87 LEU A CA 1
ATOM 724 C C . LEU A 1 87 ? -3.174 -1.378 15.336 1.00 88.94 87 LEU A C 1
ATOM 726 O O . LEU A 1 87 ? -3.434 -2.130 14.400 1.00 88.94 87 LEU A O 1
ATOM 730 N N . PHE A 1 88 ? -3.027 -0.062 15.169 1.00 85.88 88 PHE A N 1
ATOM 731 C CA . PHE A 1 88 ? -3.096 0.578 13.855 1.00 85.88 88 PHE A CA 1
ATOM 732 C C . PHE A 1 88 ? -1.828 0.343 13.025 1.00 85.88 88 PHE A C 1
ATOM 734 O O . PHE A 1 88 ? -1.897 0.123 11.816 1.00 85.88 88 PHE A O 1
ATOM 741 N N . MET A 1 89 ? -0.663 0.362 13.672 1.00 91.38 89 MET A N 1
ATOM 742 C CA . MET A 1 89 ? 0.628 0.179 13.013 1.00 91.38 89 MET A CA 1
ATOM 743 C C . MET A 1 89 ? 0.855 -1.272 12.563 1.00 91.38 89 MET A C 1
ATOM 745 O O . MET A 1 89 ? 1.474 -1.507 11.529 1.00 91.38 89 MET A O 1
ATOM 749 N N . PHE A 1 90 ? 0.330 -2.250 13.299 1.00 92.31 90 PHE A N 1
ATOM 750 C CA . PHE A 1 90 ? 0.512 -3.675 13.021 1.00 92.31 90 PHE A CA 1
ATOM 751 C C . PHE A 1 90 ? 0.143 -4.101 11.580 1.00 92.31 90 PHE A C 1
ATOM 753 O O . PHE A 1 90 ? 1.016 -4.623 10.880 1.00 92.31 90 PHE A O 1
ATOM 760 N N . PRO A 1 91 ? -1.078 -3.846 11.063 1.00 90.75 91 PRO A N 1
ATOM 761 C CA . PRO A 1 91 ? -1.426 -4.196 9.682 1.00 90.75 91 PRO A CA 1
ATOM 762 C C . PRO A 1 91 ? -0.608 -3.415 8.641 1.00 90.75 91 PRO A C 1
ATOM 764 O O . PRO A 1 91 ? -0.299 -3.939 7.565 1.00 90.75 91 PRO A O 1
ATOM 767 N N . MET A 1 92 ? -0.215 -2.178 8.960 1.00 92.81 92 MET A N 1
ATOM 768 C CA . MET A 1 92 ? 0.643 -1.369 8.094 1.00 92.81 92 MET A CA 1
ATOM 769 C C . MET A 1 92 ? 2.036 -1.997 7.960 1.00 92.81 92 MET A C 1
ATOM 771 O O . MET A 1 92 ? 2.560 -2.086 6.851 1.00 92.81 92 MET A O 1
ATOM 775 N N . ILE A 1 93 ? 2.622 -2.484 9.058 1.00 96.31 93 ILE A N 1
ATOM 776 C CA . ILE A 1 93 ? 3.918 -3.176 9.040 1.00 96.31 93 ILE A CA 1
ATOM 777 C C . ILE A 1 93 ? 3.847 -4.440 8.183 1.00 96.31 93 ILE A C 1
ATOM 779 O O . ILE A 1 93 ? 4.735 -4.652 7.363 1.00 96.31 93 ILE A O 1
ATOM 783 N N . ILE A 1 94 ? 2.787 -5.243 8.311 1.00 96.25 94 ILE A N 1
ATOM 784 C CA . ILE A 1 94 ? 2.603 -6.452 7.488 1.00 96.25 94 ILE A CA 1
ATOM 785 C C . ILE A 1 94 ? 2.587 -6.096 5.996 1.00 96.25 94 ILE A C 1
ATOM 787 O O . ILE A 1 94 ? 3.275 -6.726 5.192 1.00 96.25 94 ILE A O 1
ATOM 791 N N . SER A 1 95 ? 1.846 -5.049 5.628 1.00 95.25 95 SER A N 1
ATOM 792 C CA . SER A 1 95 ? 1.768 -4.580 4.240 1.00 95.25 95 SER A CA 1
ATOM 793 C C . SER A 1 95 ? 3.125 -4.086 3.726 1.00 95.25 95 SER A C 1
ATOM 795 O O . SER A 1 95 ? 3.540 -4.449 2.626 1.00 95.25 95 SER A O 1
ATOM 797 N N . ASN A 1 96 ? 3.848 -3.308 4.537 1.00 96.44 96 ASN A N 1
ATOM 798 C CA . ASN A 1 96 ? 5.196 -2.840 4.208 1.00 96.44 96 ASN A CA 1
ATOM 799 C C . ASN A 1 96 ? 6.185 -3.997 4.058 1.00 96.44 96 ASN A C 1
ATOM 801 O O . ASN A 1 96 ? 7.015 -3.977 3.153 1.00 96.44 96 ASN A O 1
ATOM 805 N N . LEU A 1 97 ? 6.086 -5.026 4.900 1.00 97.50 97 LEU A N 1
ATOM 806 C CA . LEU A 1 97 ? 6.939 -6.204 4.810 1.00 97.50 97 LEU A CA 1
ATOM 807 C C . LEU A 1 97 ? 6.692 -6.965 3.502 1.00 97.50 97 LEU A C 1
ATOM 809 O O . LEU A 1 97 ? 7.649 -7.331 2.823 1.00 97.50 97 LEU A O 1
ATOM 813 N N . ALA A 1 98 ? 5.429 -7.132 3.102 1.00 97.38 98 ALA A N 1
ATOM 814 C CA . ALA A 1 98 ? 5.079 -7.741 1.821 1.00 97.38 98 ALA A CA 1
ATOM 815 C C . ALA A 1 98 ? 5.625 -6.931 0.628 1.00 97.38 98 ALA A C 1
ATOM 817 O O . ALA A 1 98 ? 6.211 -7.495 -0.297 1.00 97.38 98 ALA A O 1
ATOM 818 N N . GLN A 1 99 ? 5.494 -5.601 0.660 1.00 96.31 99 GLN A N 1
ATOM 819 C CA . GLN A 1 99 ? 6.057 -4.724 -0.375 1.00 96.31 99 GLN A CA 1
ATOM 820 C C . GLN A 1 99 ? 7.589 -4.769 -0.411 1.00 96.31 99 GLN A C 1
ATOM 822 O O . GLN A 1 99 ? 8.181 -4.792 -1.494 1.00 96.31 99 GLN A O 1
ATOM 827 N N . CYS A 1 100 ? 8.232 -4.803 0.756 1.00 97.56 100 CYS A N 1
ATOM 828 C CA . CYS A 1 100 ? 9.678 -4.933 0.891 1.00 97.56 100 CYS A CA 1
ATOM 829 C C . CYS A 1 100 ? 10.157 -6.260 0.294 1.00 97.56 100 CYS A C 1
ATOM 831 O O . CYS A 1 100 ? 11.060 -6.262 -0.537 1.00 97.56 100 CYS A O 1
ATOM 833 N N . TYR A 1 101 ? 9.480 -7.364 0.611 1.00 97.62 101 TYR A N 1
ATOM 834 C CA . TYR A 1 101 ? 9.787 -8.691 0.081 1.00 97.62 101 TYR A CA 1
ATOM 835 C C . TYR A 1 101 ? 9.761 -8.732 -1.455 1.00 97.62 101 TYR A C 1
ATOM 837 O O . TYR A 1 101 ? 10.730 -9.152 -2.088 1.00 97.62 101 TYR A O 1
ATOM 845 N N . VAL A 1 102 ? 8.699 -8.210 -2.079 1.00 97.31 102 VAL A N 1
ATOM 846 C CA . VAL A 1 102 ? 8.603 -8.131 -3.551 1.00 97.31 102 VAL A CA 1
ATOM 847 C C . VAL A 1 102 ? 9.674 -7.203 -4.138 1.00 97.31 102 VAL A C 1
ATOM 849 O O . VAL A 1 102 ? 10.214 -7.456 -5.216 1.00 97.31 102 VAL A O 1
ATOM 852 N N . SER A 1 103 ? 10.000 -6.113 -3.445 1.00 97.69 103 SER A N 1
ATOM 853 C CA . SER A 1 103 ? 11.020 -5.159 -3.893 1.00 97.69 103 SER A CA 1
ATOM 854 C C . SER A 1 103 ? 12.425 -5.746 -3.838 1.00 97.69 103 SER A C 1
ATOM 856 O O . SER A 1 103 ? 13.169 -5.590 -4.803 1.00 97.69 103 SER A O 1
ATOM 858 N N . ILE A 1 104 ? 12.749 -6.493 -2.781 1.00 97.31 104 ILE A N 1
ATOM 859 C CA . ILE A 1 104 ? 13.995 -7.256 -2.677 1.00 97.31 104 ILE A CA 1
ATOM 860 C C . ILE A 1 104 ? 14.072 -8.280 -3.809 1.00 97.31 104 ILE A C 1
ATOM 862 O O . ILE A 1 104 ? 15.087 -8.326 -4.488 1.00 97.31 104 ILE A O 1
ATOM 866 N N . GLY A 1 105 ? 12.995 -9.017 -4.103 1.00 95.62 105 GLY A N 1
ATOM 867 C CA . GLY A 1 105 ? 12.987 -9.968 -5.221 1.00 95.62 105 GLY A CA 1
ATOM 868 C C . GLY A 1 105 ? 13.324 -9.324 -6.573 1.00 95.62 105 GLY A C 1
ATOM 869 O O . GLY A 1 105 ? 14.105 -9.870 -7.351 1.00 95.62 105 GLY A O 1
ATOM 870 N N . ARG A 1 106 ? 12.795 -8.123 -6.842 1.00 95.75 106 ARG A N 1
ATOM 871 C CA . ARG A 1 106 ? 13.135 -7.352 -8.052 1.00 95.75 106 ARG A CA 1
ATOM 872 C C . ARG A 1 106 ? 14.589 -6.892 -8.057 1.00 95.75 106 ARG A C 1
ATOM 874 O O . ARG A 1 106 ? 15.239 -6.990 -9.093 1.00 95.75 106 ARG A O 1
ATOM 881 N N . LEU A 1 107 ? 15.087 -6.416 -6.917 1.00 96.62 107 LEU A N 1
ATOM 882 C CA . LEU A 1 107 ? 16.475 -5.986 -6.772 1.00 96.62 107 LEU A CA 1
ATOM 883 C C . LEU A 1 107 ? 17.439 -7.156 -6.984 1.00 96.62 107 LEU A C 1
ATOM 885 O O . LEU A 1 107 ? 18.380 -7.030 -7.755 1.00 96.62 107 LEU A O 1
ATOM 889 N N . THR A 1 108 ? 17.172 -8.306 -6.367 1.00 95.50 108 THR A N 1
ATOM 890 C CA . THR A 1 108 ? 17.956 -9.527 -6.565 1.00 95.50 108 THR A CA 1
ATOM 891 C C . THR A 1 108 ? 17.941 -9.951 -8.024 1.00 95.50 108 THR A C 1
ATOM 893 O O . THR A 1 108 ? 18.998 -10.240 -8.569 1.00 95.50 108 THR A O 1
ATOM 896 N N . LYS A 1 109 ? 16.774 -9.930 -8.686 1.00 93.94 109 LYS A N 1
ATOM 897 C CA . LYS A 1 109 ? 16.698 -10.235 -10.118 1.00 93.94 109 LYS A CA 1
ATOM 898 C C . LYS A 1 109 ? 17.569 -9.278 -10.929 1.00 93.94 109 LYS A C 1
ATOM 900 O O . LYS A 1 109 ? 18.311 -9.744 -11.777 1.00 93.94 109 LYS A O 1
ATOM 905 N N . PHE A 1 110 ? 17.495 -7.972 -10.675 1.00 93.25 110 PHE A N 1
ATOM 906 C CA . PHE A 1 110 ? 18.308 -6.966 -11.365 1.00 93.25 110 PHE A CA 1
ATOM 907 C C . PHE A 1 110 ? 19.812 -7.191 -11.155 1.00 93.25 110 PHE A C 1
ATOM 909 O O . PHE A 1 110 ? 20.549 -7.247 -12.128 1.00 93.25 110 PHE A O 1
ATOM 916 N N . LEU A 1 111 ? 20.246 -7.394 -9.909 1.00 92.75 111 LEU A N 1
ATOM 917 C CA . LEU A 1 111 ? 21.655 -7.631 -9.570 1.00 92.75 111 LEU A CA 1
ATOM 918 C C . LEU A 1 111 ? 22.189 -8.975 -10.087 1.00 92.75 111 LEU A C 1
ATOM 920 O O . LEU A 1 111 ? 23.393 -9.134 -10.218 1.00 92.75 111 LEU A O 1
ATOM 924 N N . ALA A 1 112 ? 21.307 -9.937 -10.358 1.00 91.88 112 ALA A N 1
ATOM 925 C CA . ALA A 1 112 ? 21.652 -11.227 -10.946 1.00 91.88 112 ALA A CA 1
ATOM 926 C C . ALA A 1 112 ? 21.546 -11.245 -12.483 1.00 91.88 112 ALA A C 1
ATOM 928 O O . ALA A 1 112 ? 21.621 -12.324 -13.071 1.00 91.88 112 ALA A O 1
ATOM 929 N N . HIS A 1 113 ? 21.314 -10.102 -13.145 1.00 87.94 113 HIS A N 1
ATOM 930 C CA . HIS A 1 113 ? 21.375 -10.064 -14.607 1.00 87.94 113 HIS A CA 1
ATOM 931 C C . HIS A 1 113 ? 22.798 -10.337 -15.086 1.00 87.94 113 HIS A C 1
ATOM 933 O O . HIS A 1 113 ? 23.769 -9.928 -14.455 1.00 87.94 113 HIS A O 1
ATOM 939 N N . THR A 1 114 ? 22.893 -11.011 -16.228 1.00 82.69 114 THR A N 1
ATOM 940 C CA . THR A 1 114 ? 24.156 -11.233 -16.923 1.00 82.69 114 THR A CA 1
ATOM 941 C C . THR A 1 114 ? 24.782 -9.887 -17.269 1.00 82.69 114 THR A C 1
ATOM 943 O O . THR A 1 114 ? 24.182 -9.080 -17.981 1.00 82.69 114 THR A O 1
ATOM 946 N N . GLU A 1 115 ? 25.977 -9.638 -16.742 1.00 81.25 115 GLU A N 1
ATOM 947 C CA . GLU A 1 115 ? 26.777 -8.488 -17.142 1.00 81.25 115 GLU A CA 1
ATOM 948 C C . GLU A 1 115 ? 27.459 -8.759 -18.487 1.00 81.25 115 GLU A C 1
ATOM 950 O O . GLU A 1 115 ? 27.654 -9.908 -18.889 1.00 81.25 115 GLU A O 1
ATOM 955 N N . LEU A 1 116 ? 27.799 -7.687 -19.202 1.00 78.62 116 LEU A N 1
ATOM 956 C CA . LEU A 1 116 ? 28.554 -7.798 -20.445 1.00 78.62 116 LEU A CA 1
ATOM 957 C C . LEU A 1 116 ? 29.942 -8.359 -20.144 1.00 78.62 116 LEU A C 1
ATOM 959 O O . LEU A 1 116 ? 30.640 -7.858 -19.262 1.00 78.62 116 LEU A O 1
ATOM 963 N N . ASP A 1 117 ? 30.343 -9.373 -20.904 1.00 78.88 117 ASP A N 1
ATOM 964 C CA . ASP A 1 117 ? 31.668 -9.958 -20.773 1.00 78.88 117 ASP A CA 1
ATOM 965 C C . ASP A 1 117 ? 32.737 -8.957 -21.235 1.00 78.88 117 ASP A C 1
ATOM 967 O O . ASP A 1 117 ? 32.821 -8.586 -22.411 1.00 78.88 117 ASP A O 1
ATOM 971 N N . MET A 1 118 ? 33.549 -8.494 -20.287 1.00 73.38 118 MET A N 1
ATOM 972 C CA . MET A 1 118 ? 34.620 -7.528 -20.529 1.00 73.38 118 MET A CA 1
ATOM 973 C C . MET A 1 118 ? 35.838 -8.170 -21.208 1.00 73.38 118 MET A C 1
ATOM 975 O O . MET A 1 118 ? 36.690 -7.437 -21.706 1.00 73.38 118 MET A O 1
ATOM 979 N N . GLU A 1 119 ? 35.904 -9.505 -21.272 1.00 76.94 119 GLU A N 1
ATOM 980 C CA . GLU A 1 119 ? 36.934 -10.253 -22.007 1.00 76.94 119 GLU A CA 1
ATOM 981 C C . GLU A 1 119 ? 36.553 -10.505 -23.478 1.00 76.94 119 GLU A C 1
ATOM 983 O O . GLU A 1 119 ? 37.340 -11.063 -24.241 1.00 76.94 119 GLU A O 1
ATOM 988 N N . SER A 1 120 ? 35.382 -10.031 -23.921 1.00 76.81 120 SER A N 1
ATOM 989 C CA . SER A 1 120 ? 34.891 -10.200 -25.299 1.00 76.81 120 SER A CA 1
ATOM 990 C C . SER A 1 120 ? 35.740 -9.517 -26.385 1.00 76.81 120 SER A C 1
ATOM 992 O O . SER A 1 120 ? 35.514 -9.747 -27.574 1.00 76.81 120 SER A O 1
ATOM 994 N N . TYR A 1 121 ? 36.723 -8.689 -26.015 1.00 79.44 121 TYR A N 1
ATOM 995 C CA . TYR A 1 121 ? 37.680 -8.091 -26.944 1.00 79.44 121 TYR A CA 1
ATOM 996 C C . TYR A 1 121 ? 39.086 -7.996 -26.333 1.00 79.44 121 TYR A C 1
ATOM 998 O O . TYR A 1 121 ? 39.254 -7.701 -25.151 1.00 79.44 121 TYR A O 1
ATOM 1006 N N . SER A 1 122 ? 40.114 -8.182 -27.167 1.00 79.44 122 SER A N 1
ATOM 1007 C CA . SER A 1 122 ? 41.511 -7.935 -26.792 1.00 79.44 122 SER A CA 1
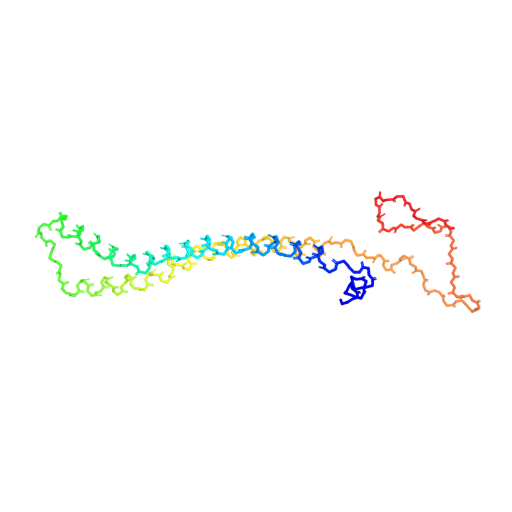ATOM 1008 C C . SER A 1 122 ? 41.903 -6.487 -27.100 1.00 79.44 122 SER A C 1
ATOM 1010 O O . SER A 1 122 ? 41.527 -5.934 -28.137 1.00 79.44 122 SER A O 1
ATOM 1012 N N . LYS A 1 123 ? 42.671 -5.860 -26.204 1.00 78.38 123 LYS A N 1
ATOM 1013 C CA . LYS A 1 123 ? 43.299 -4.548 -26.419 1.00 78.38 123 LYS A CA 1
ATOM 1014 C C . LYS A 1 123 ? 44.782 -4.752 -26.714 1.00 78.38 123 LYS A C 1
ATOM 1016 O O . LYS A 1 123 ? 45.616 -4.678 -25.817 1.00 78.38 123 LYS A O 1
ATOM 1021 N N . GLU A 1 124 ? 45.097 -4.999 -27.979 1.00 81.38 124 GLU A N 1
ATOM 1022 C CA . GLU A 1 124 ? 46.473 -5.057 -28.476 1.00 81.38 124 GLU A CA 1
ATOM 1023 C C . GLU A 1 124 ? 46.799 -3.786 -29.258 1.00 81.38 124 GLU A C 1
ATOM 1025 O O . GLU A 1 124 ? 46.092 -3.422 -30.198 1.00 81.38 124 GLU A O 1
ATOM 1030 N N . ASP A 1 125 ? 47.874 -3.100 -28.869 1.00 78.81 125 ASP A N 1
ATOM 1031 C CA . ASP A 1 125 ? 48.325 -1.881 -29.540 1.00 78.81 125 ASP A CA 1
ATOM 1032 C C . ASP A 1 125 ? 49.278 -2.256 -30.683 1.00 78.81 125 ASP A C 1
ATOM 1034 O O . ASP A 1 125 ? 50.496 -2.352 -30.511 1.00 78.81 125 ASP A O 1
ATOM 1038 N N . THR A 1 126 ? 48.700 -2.566 -31.846 1.00 80.62 126 THR A N 1
ATOM 1039 C CA . THR A 1 126 ? 49.464 -2.900 -33.054 1.00 80.62 126 THR A CA 1
ATOM 1040 C C . THR A 1 126 ? 49.639 -1.642 -33.913 1.00 80.62 126 THR A C 1
ATOM 1042 O O . THR A 1 126 ? 48.645 -1.101 -34.407 1.00 80.62 126 THR A O 1
ATOM 1045 N N . PRO A 1 127 ? 50.878 -1.164 -34.152 1.00 79.06 127 PRO A N 1
ATOM 1046 C CA . PRO A 1 127 ? 51.111 0.059 -34.916 1.00 79.06 127 PRO A CA 1
ATOM 1047 C C . PRO A 1 127 ? 50.489 -0.009 -36.317 1.00 79.06 127 PRO A C 1
ATOM 1049 O O . PRO A 1 127 ? 50.826 -0.877 -37.119 1.00 79.06 127 PRO A O 1
ATOM 1052 N N . GLY A 1 128 ? 49.593 0.933 -36.621 1.00 83.19 128 GLY A N 1
ATOM 1053 C CA . GLY A 1 128 ? 48.936 1.046 -37.929 1.00 83.19 128 GLY A CA 1
ATOM 1054 C C . GLY A 1 128 ? 47.626 0.265 -38.086 1.00 83.19 128 GLY A C 1
ATOM 1055 O O . GLY A 1 128 ? 47.007 0.361 -39.145 1.00 83.19 128 GLY A O 1
ATOM 1056 N N . ILE A 1 129 ? 47.165 -0.455 -37.057 1.00 81.88 129 ILE A N 1
ATOM 1057 C CA . ILE A 1 129 ? 45.891 -1.187 -37.070 1.00 81.88 129 ILE A CA 1
ATOM 1058 C C . ILE A 1 129 ? 44.985 -0.649 -35.958 1.00 81.88 129 ILE A C 1
ATOM 1060 O O . ILE A 1 129 ? 45.343 -0.686 -34.789 1.00 81.88 129 ILE A O 1
ATOM 1064 N N . ALA A 1 130 ? 43.799 -0.146 -36.322 1.00 83.31 130 ALA A N 1
ATOM 1065 C CA . ALA A 1 130 ? 42.860 0.447 -35.361 1.00 83.31 130 ALA A CA 1
ATOM 1066 C C . ALA A 1 130 ? 41.918 -0.579 -34.700 1.00 83.31 130 ALA A C 1
ATOM 1068 O O . ALA A 1 130 ? 41.587 -0.435 -33.528 1.00 83.31 130 ALA A O 1
ATOM 1069 N N . ALA A 1 131 ? 41.459 -1.587 -35.450 1.00 84.69 131 ALA A N 1
ATOM 1070 C CA . ALA A 1 131 ? 40.649 -2.700 -34.953 1.00 84.69 131 ALA A CA 1
ATOM 1071 C C . ALA A 1 131 ? 40.644 -3.844 -35.977 1.00 84.69 131 ALA A C 1
ATOM 1073 O O . ALA A 1 131 ? 40.601 -3.594 -37.184 1.00 84.69 131 ALA A O 1
ATOM 1074 N N . VAL A 1 132 ? 40.636 -5.088 -35.499 1.00 86.19 132 VAL A N 1
ATOM 1075 C CA . VAL A 1 132 ? 40.492 -6.299 -36.320 1.00 86.19 132 VAL A CA 1
ATOM 1076 C C . VAL A 1 132 ? 39.296 -7.084 -35.796 1.00 86.19 132 VAL A C 1
ATOM 1078 O O . VAL A 1 132 ? 39.143 -7.247 -34.590 1.00 86.19 132 VAL A O 1
ATOM 1081 N N . VAL A 1 133 ? 38.433 -7.543 -36.700 1.00 86.81 133 VAL A N 1
ATOM 1082 C CA . VAL A 1 133 ? 37.291 -8.407 -36.383 1.00 86.81 133 VAL A CA 1
ATOM 1083 C C . VAL A 1 133 ? 37.342 -9.579 -37.349 1.00 86.81 133 VAL A C 1
ATOM 1085 O O . VAL A 1 133 ? 37.224 -9.375 -38.556 1.00 86.81 133 VAL A O 1
ATOM 1088 N N . GLU A 1 134 ? 37.522 -10.786 -36.824 1.00 85.19 134 GLU A N 1
ATOM 1089 C CA . GLU A 1 134 ? 37.561 -12.020 -37.607 1.00 85.19 134 GLU A CA 1
ATOM 1090 C C . GLU A 1 134 ? 36.445 -12.957 -37.143 1.00 85.19 134 GLU A C 1
ATOM 1092 O O . GLU A 1 134 ? 36.421 -13.350 -35.979 1.00 85.19 134 GLU A O 1
ATOM 1097 N N . ARG A 1 135 ? 35.534 -13.333 -38.052 1.00 83.50 135 ARG A N 1
ATOM 1098 C CA . ARG A 1 135 ? 34.436 -14.287 -37.793 1.00 83.50 135 ARG A CA 1
ATOM 1099 C C . ARG A 1 135 ? 33.583 -13.909 -36.574 1.00 83.50 135 ARG A C 1
ATOM 1101 O O . ARG A 1 135 ? 33.236 -14.762 -35.760 1.00 83.50 135 ARG A O 1
ATOM 1108 N N . GLY A 1 136 ? 33.255 -12.626 -36.451 1.00 82.62 136 GLY A N 1
ATOM 1109 C CA . GLY A 1 136 ? 32.456 -12.094 -35.350 1.00 82.62 136 GLY A CA 1
ATOM 1110 C C . GLY A 1 136 ? 30.961 -12.310 -35.580 1.00 82.62 136 GLY A C 1
ATOM 1111 O O . GLY A 1 136 ? 30.445 -11.995 -36.655 1.00 82.62 136 GLY A O 1
ATOM 1112 N N . VAL A 1 137 ? 30.261 -12.810 -34.561 1.00 87.19 137 VAL A N 1
ATOM 1113 C CA . VAL A 1 137 ? 28.802 -12.990 -34.547 1.00 87.19 137 VAL A CA 1
ATOM 1114 C C . VAL A 1 137 ? 28.221 -12.106 -33.446 1.00 87.19 137 VAL A C 1
ATOM 1116 O O . VAL A 1 137 ? 28.625 -12.220 -32.292 1.00 87.19 137 VAL A O 1
ATOM 1119 N N . PHE A 1 138 ? 27.288 -11.222 -33.797 1.00 87.25 138 PHE A N 1
ATOM 1120 C CA . PHE A 1 138 ? 26.714 -10.237 -32.880 1.00 87.25 138 PHE A CA 1
ATOM 1121 C C . PHE A 1 138 ? 25.185 -10.250 -32.956 1.00 87.25 138 PHE A C 1
ATOM 1123 O O . PHE A 1 138 ? 24.610 -10.213 -34.046 1.00 87.25 138 PHE A O 1
ATOM 1130 N N . GLY A 1 139 ? 24.535 -10.243 -31.794 1.00 88.25 139 GLY A N 1
ATOM 1131 C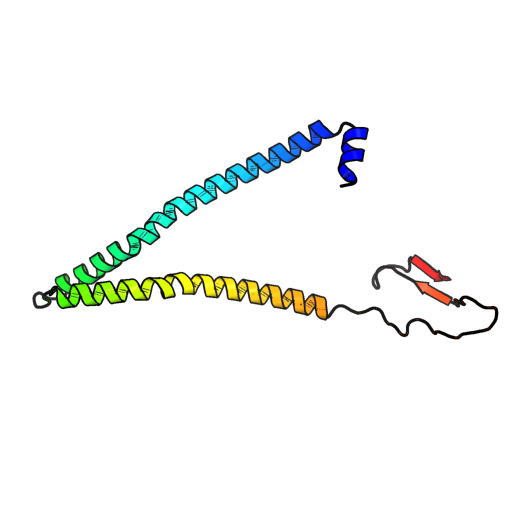 CA . GLY A 1 139 ? 23.082 -10.169 -31.627 1.00 88.25 139 GLY A CA 1
ATOM 1132 C C . GLY A 1 139 ? 22.715 -9.210 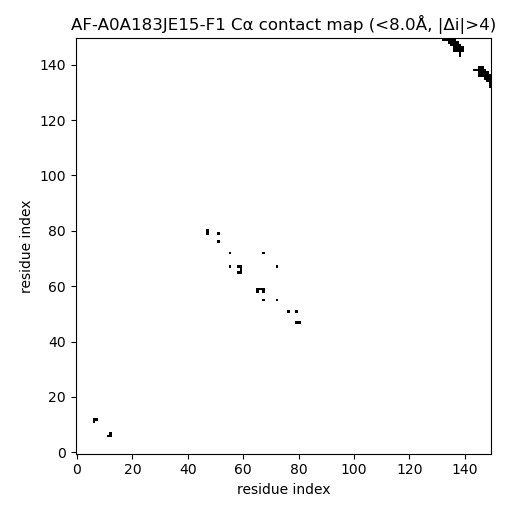-30.494 1.00 88.25 139 GLY A C 1
ATOM 1133 O O . GLY A 1 139 ? 23.552 -8.903 -29.645 1.00 88.25 139 GLY A O 1
ATOM 1134 N N . TRP A 1 140 ? 21.484 -8.695 -30.516 1.00 86.44 140 TRP A N 1
ATOM 1135 C CA . TRP A 1 140 ? 20.971 -7.812 -29.457 1.00 86.44 140 TRP A CA 1
ATOM 1136 C C . TRP A 1 140 ? 20.441 -8.589 -28.256 1.00 86.44 140 TRP A C 1
ATOM 1138 O O . TRP A 1 140 ? 20.562 -8.117 -27.127 1.00 86.44 140 TRP A O 1
ATOM 1148 N N . ASP A 1 141 ? 19.882 -9.767 -28.511 1.00 85.75 141 ASP A N 1
ATOM 1149 C CA . ASP A 1 141 ? 19.387 -10.691 -27.504 1.00 85.75 141 ASP A CA 1
ATOM 1150 C C . ASP A 1 141 ? 20.067 -12.055 -27.724 1.00 85.75 141 ASP A C 1
ATOM 1152 O O . ASP A 1 141 ? 20.186 -12.483 -28.877 1.00 85.75 141 ASP A O 1
ATOM 1156 N N . PRO A 1 142 ? 20.567 -12.729 -26.671 1.00 78.06 142 PRO A N 1
ATOM 1157 C CA . PRO A 1 142 ? 21.156 -14.063 -26.792 1.00 78.06 142 PRO A CA 1
ATOM 1158 C C . PRO A 1 142 ? 20.201 -15.122 -27.361 1.00 78.06 142 PRO A C 1
ATOM 1160 O O . PRO A 1 142 ? 20.683 -16.108 -27.918 1.00 78.06 142 PRO A O 1
ATOM 1163 N N . ASP A 1 143 ? 18.883 -14.931 -27.237 1.00 83.00 143 ASP A N 1
ATOM 1164 C CA . ASP A 1 143 ? 17.874 -15.881 -27.723 1.00 83.00 143 ASP A CA 1
ATOM 1165 C C . ASP A 1 143 ? 17.405 -15.597 -29.168 1.00 83.00 143 ASP A C 1
ATOM 1167 O O . ASP A 1 143 ? 16.611 -16.361 -29.725 1.00 83.00 143 ASP A O 1
ATOM 1171 N N . GLU A 1 144 ? 17.871 -14.510 -29.790 1.00 87.56 144 GLU A N 1
ATOM 1172 C CA . GLU A 1 144 ? 17.465 -14.093 -31.137 1.00 87.56 144 GLU A CA 1
ATOM 1173 C C . GLU A 1 144 ? 18.528 -14.447 -32.190 1.00 87.56 144 GLU A C 1
ATOM 1175 O O . GLU A 1 144 ? 19.712 -14.626 -31.891 1.00 87.56 144 GLU A O 1
ATOM 1180 N N . GLU A 1 145 ? 18.112 -14.569 -33.455 1.00 87.81 145 GLU A N 1
ATOM 1181 C CA . GLU A 1 145 ? 19.059 -14.801 -34.546 1.00 87.81 145 GLU A CA 1
ATOM 1182 C C . GLU A 1 145 ? 20.081 -13.652 -34.630 1.00 87.81 145 GLU A C 1
ATOM 1184 O O . GLU A 1 145 ? 19.724 -12.478 -34.481 1.00 87.81 145 GLU A O 1
ATOM 1189 N N . PRO A 1 146 ? 21.367 -13.958 -34.882 1.00 86.25 146 PRO A N 1
ATOM 1190 C CA . PRO A 1 146 ? 22.409 -12.947 -34.863 1.00 86.25 146 PRO A CA 1
ATOM 1191 C C . PRO A 1 146 ? 22.196 -11.911 -35.969 1.00 86.25 146 PRO A C 1
ATOM 1193 O O . PRO A 1 146 ? 22.200 -12.227 -37.159 1.00 86.25 146 PRO A O 1
ATOM 1196 N N . THR A 1 147 ? 22.075 -10.645 -35.570 1.00 88.12 147 THR A N 1
ATOM 1197 C CA . THR A 1 147 ? 21.876 -9.505 -36.473 1.00 88.12 147 THR A CA 1
ATOM 1198 C C . THR A 1 147 ? 23.042 -9.320 -37.445 1.00 88.12 147 THR A C 1
ATOM 1200 O O . THR A 1 147 ? 22.847 -8.868 -38.573 1.00 88.12 147 THR A O 1
ATOM 1203 N N . LEU A 1 148 ? 24.272 -9.617 -37.011 1.00 86.38 148 LEU A N 1
ATOM 1204 C CA . LEU A 1 148 ? 25.482 -9.427 -37.808 1.00 86.38 148 LEU A CA 1
ATOM 1205 C C . LEU A 1 148 ? 26.407 -10.636 -37.691 1.00 86.38 148 LEU A C 1
ATOM 1207 O O . LEU A 1 148 ? 26.744 -11.071 -36.594 1.00 86.38 148 LEU A O 1
ATOM 1211 N N . THR A 1 149 ? 26.863 -11.132 -38.838 1.00 81.75 149 THR A N 1
ATOM 1212 C CA . THR A 1 149 ? 27.895 -12.170 -38.955 1.00 81.75 149 THR A CA 1
ATOM 1213 C C . THR A 1 149 ? 28.939 -11.673 -39.954 1.00 81.75 149 THR A C 1
ATOM 1215 O O . THR A 1 149 ? 28.571 -11.353 -41.087 1.00 81.75 149 THR A O 1
ATOM 1218 N N . LYS A 1 150 ? 30.205 -11.528 -39.543 1.00 68.62 150 LYS A N 1
ATOM 1219 C CA . LYS A 1 150 ? 31.272 -10.918 -40.359 1.00 68.62 150 LYS A CA 1
ATOM 1220 C C . LYS A 1 150 ? 32.572 -11.707 -40.322 1.00 68.62 150 LYS A C 1
ATOM 1222 O O . LYS A 1 150 ? 33.017 -12.042 -39.206 1.00 68.62 150 LYS A O 1
#

InterPro domains:
  IPR011527 ABC transporter type 1, transmembrane domain [PF00664] (1-87)
  IPR011527 ABC transporter type 1, transmembrane domain [PS50929] (1-99)
  IPR036640 ABC transporter type 1, transmembrane domain superfamily [G3DSA:1.20.1560.10] (1-122)
  IPR036640 ABC transporter type 1, transmembrane domain superfamily [SSF90123] (2-117)
  IPR050173 ATP-binding cassette transporter C-like [PTHR24223] (1-131)

Organism: NCBI:txid6186

Radius of gyration: 33.47 Å; Cα contacts (8 Å, |Δi|>4): 38; chains: 1; bounding box: 74×36×83 Å

Solvent-accessible surface area (backbone atoms only — not comparable to full-atom values): 9137 Å² total; per-residue (Å²): 125,73,66,59,60,55,36,60,76,70,64,44,55,68,61,51,50,51,52,53,49,56,52,49,56,50,50,52,54,50,49,53,53,49,50,56,55,55,59,56,51,53,55,63,75,47,42,64,59,54,52,49,52,51,52,53,49,51,50,42,74,74,34,97,84,47,77,87,45,70,69,59,52,55,53,50,53,52,52,55,60,62,50,48,55,60,64,61,46,50,64,51,50,55,52,49,50,56,54,46,52,55,50,49,52,51,50,53,53,60,74,65,50,87,72,84,70,79,76,80,59,86,92,74,94,48,92,94,58,94,82,86,83,77,78,44,76,42,53,96,44,95,92,51,81,62,79,41,76,81

Mean predicted aligned error: 10.82 Å